Protein AF-A0A4P0Y0C9-F1 (afdb_monomer)

Solvent-accessible surface area (backbone atoms only — not comparable to full-atom values): 6026 Å² total; per-residue (Å²): 85,63,81,40,87,65,65,72,47,79,76,45,78,48,77,49,77,54,90,99,49,82,67,48,73,51,75,43,64,47,52,91,55,83,82,78,49,63,81,45,45,50,78,22,52,35,72,49,73,45,64,52,79,70,59,90,62,90,89,53,88,72,65,55,70,76,42,78,47,76,49,63,34,86,75,85,82,89,82,72,62,91,91,58,77,84,81,81,128

Sequence (89 aa):
MKGCEAGLDVLAFEGDEALSQPFRYRIEFTSADHAISKEMMLMKAASLTLQAPVAQGFGINVQQPVRVIQGVVTGLKGSVPPGMKRTTR

Mean predicted aligned error: 7.69 Å

Organism: Klebsiella pneumoniae (NCBI:txid573)

Structure (mmCIF, N/CA/C/O backbone):
data_AF-A0A4P0Y0C9-F1
#
_entry.id   AF-A0A4P0Y0C9-F1
#
loop_
_atom_site.group_PDB
_atom_site.id
_atom_site.type_symbol
_atom_site.label_atom_id
_atom_site.label_alt_id
_atom_site.label_comp_id
_atom_site.label_asym_id
_atom_site.label_entity_id
_atom_site.label_seq_id
_atom_site.pdbx_PDB_ins_code
_atom_site.Cartn_x
_atom_site.Cartn_y
_atom_site.Cartn_z
_atom_site.occupancy
_atom_site.B_iso_or_equiv
_atom_site.auth_seq_id
_atom_site.auth_comp_id
_atom_site.auth_asym_id
_atom_site.auth_atom_id
_atom_site.pdbx_PDB_model_num
ATOM 1 N N . MET A 1 1 ? 2.788 -6.725 6.427 1.00 78.88 1 MET A N 1
ATOM 2 C CA . MET A 1 1 ? 2.502 -5.550 7.296 1.00 78.88 1 MET A CA 1
ATOM 3 C C . MET A 1 1 ? 2.869 -5.918 8.723 1.00 78.88 1 MET A C 1
ATOM 5 O O . MET A 1 1 ? 2.780 -7.094 9.045 1.00 78.88 1 MET A O 1
ATOM 9 N N . LYS A 1 2 ? 3.303 -4.984 9.583 1.00 79.75 2 LYS A N 1
ATOM 10 C CA . LYS A 1 2 ? 3.698 -5.372 10.950 1.00 79.75 2 LYS A CA 1
ATOM 11 C C . LYS A 1 2 ? 2.475 -5.875 11.730 1.00 79.75 2 LYS A C 1
ATOM 13 O O . LYS A 1 2 ? 1.582 -5.085 12.020 1.00 79.75 2 LYS A O 1
ATOM 18 N N . GLY A 1 3 ? 2.468 -7.158 12.096 1.00 77.25 3 GLY A N 1
ATOM 19 C CA . GLY A 1 3 ? 1.375 -7.794 12.841 1.00 77.25 3 GLY A CA 1
ATOM 20 C C . GLY A 1 3 ? 0.263 -8.406 11.981 1.00 77.25 3 GLY A C 1
ATOM 21 O O . GLY A 1 3 ? -0.746 -8.822 12.539 1.00 77.25 3 GLY A O 1
ATOM 22 N N . CYS A 1 4 ? 0.438 -8.472 10.657 1.00 85.38 4 CYS A N 1
ATOM 23 C CA . CYS A 1 4 ? -0.416 -9.260 9.771 1.00 85.38 4 CYS A CA 1
ATOM 24 C C . CYS A 1 4 ? 0.450 -10.252 8.991 1.00 85.38 4 CYS A C 1
ATOM 26 O O . CYS A 1 4 ? 1.252 -9.837 8.150 1.00 85.38 4 CYS A O 1
ATOM 28 N N . GLU A 1 5 ? 0.232 -11.539 9.256 1.00 89.44 5 GLU A N 1
ATOM 29 C CA . GLU A 1 5 ? 0.956 -12.668 8.653 1.00 89.44 5 GLU A CA 1
ATOM 30 C C . GLU A 1 5 ? 0.276 -13.212 7.384 1.00 89.44 5 GLU A C 1
ATOM 32 O O . GLU A 1 5 ? 0.799 -14.113 6.733 1.00 89.44 5 GLU A O 1
ATOM 37 N N . ALA A 1 6 ? -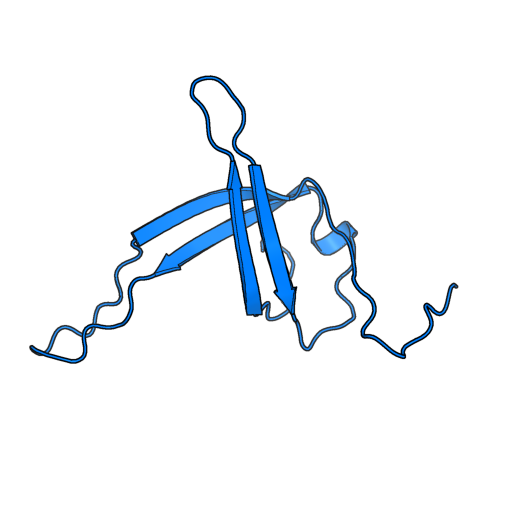0.888 -12.670 7.008 1.00 90.62 6 ALA A N 1
ATOM 38 C CA . ALA A 1 6 ? -1.569 -13.057 5.780 1.00 90.62 6 ALA A CA 1
ATOM 39 C C . ALA A 1 6 ? -0.706 -12.748 4.544 1.00 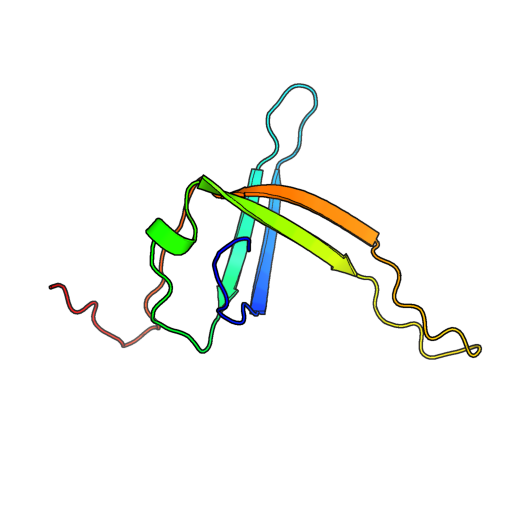90.62 6 ALA A C 1
ATOM 41 O O . ALA A 1 6 ? -0.173 -11.643 4.401 1.00 90.62 6 ALA A O 1
ATOM 42 N N . GLY A 1 7 ? -0.616 -13.708 3.620 1.00 92.38 7 GLY A N 1
ATOM 43 C CA . GLY A 1 7 ? 0.001 -13.492 2.313 1.00 92.38 7 GLY A CA 1
ATOM 44 C C . GLY A 1 7 ? -0.864 -12.551 1.477 1.00 92.38 7 GLY A C 1
ATOM 45 O O . GLY A 1 7 ? -2.002 -12.899 1.160 1.00 92.38 7 GLY A O 1
ATOM 46 N N . LEU A 1 8 ? -0.350 -11.362 1.155 1.00 93.19 8 LEU A N 1
ATOM 47 C CA . LEU A 1 8 ? -1.056 -10.351 0.365 1.00 93.19 8 LEU A CA 1
ATOM 48 C C . LEU A 1 8 ? -0.452 -10.286 -1.036 1.00 93.19 8 LEU A C 1
ATOM 50 O O . LEU A 1 8 ? 0.744 -10.025 -1.169 1.00 93.19 8 LEU A O 1
ATOM 54 N N . ASP A 1 9 ? -1.280 -10.471 -2.056 1.00 93.25 9 ASP A N 1
ATOM 55 C CA . ASP A 1 9 ? -0.891 -10.323 -3.456 1.00 93.25 9 ASP A CA 1
ATOM 56 C C . ASP A 1 9 ? -1.466 -9.028 -4.033 1.00 93.25 9 ASP A C 1
ATOM 58 O O . ASP A 1 9 ? -2.675 -8.800 -3.967 1.00 93.25 9 ASP A O 1
ATOM 62 N N . VAL A 1 10 ? -0.606 -8.151 -4.552 1.00 93.69 10 VAL A N 1
ATOM 63 C CA . VAL A 1 10 ? -0.990 -6.803 -4.996 1.00 93.69 10 VAL A CA 1
ATOM 64 C C . VAL A 1 10 ? -1.609 -6.871 -6.390 1.00 93.69 10 VAL A C 1
ATOM 66 O O . VAL A 1 10 ? -0.956 -7.270 -7.346 1.00 93.69 10 VAL A O 1
ATOM 69 N N . LEU A 1 11 ? -2.852 -6.405 -6.516 1.00 94.12 11 LEU A N 1
ATOM 70 C CA . LEU A 1 11 ? -3.564 -6.308 -7.793 1.00 94.12 11 LEU A CA 1
ATOM 71 C C . LEU A 1 11 ? -3.388 -4.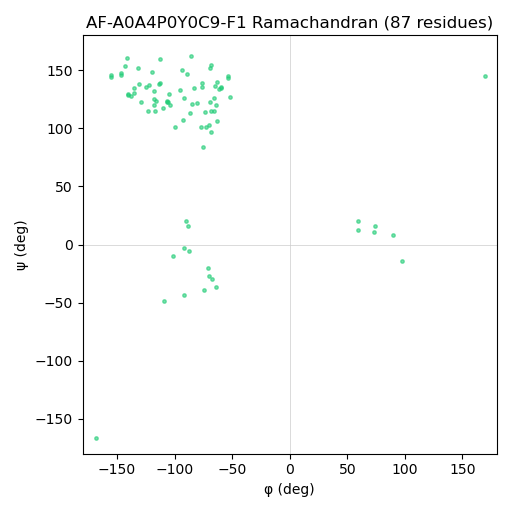947 -8.463 1.00 94.12 11 LEU A C 1
ATOM 73 O O . LEU A 1 11 ? -3.221 -4.859 -9.676 1.00 94.12 11 LEU A O 1
ATOM 77 N N . ALA A 1 12 ? -3.478 -3.879 -7.672 1.00 94.06 12 ALA A N 1
ATOM 78 C CA . ALA A 1 12 ? -3.396 -2.515 -8.166 1.00 94.06 12 ALA A CA 1
ATOM 79 C C . ALA A 1 12 ? -2.732 -1.609 -7.134 1.00 94.06 12 ALA A C 1
ATOM 81 O O . ALA A 1 12 ? -2.889 -1.782 -5.921 1.00 94.06 12 ALA A O 1
ATOM 82 N N . PHE A 1 13 ? -2.010 -0.615 -7.637 1.00 94.25 13 PHE A N 1
ATOM 83 C CA . PHE A 1 13 ? -1.296 0.366 -6.839 1.00 94.25 13 PHE A CA 1
ATOM 84 C C . PHE A 1 13 ? -1.426 1.747 -7.479 1.00 94.25 13 PHE A C 1
ATOM 86 O O . PHE A 1 13 ? -1.139 1.919 -8.661 1.00 94.25 13 PHE A O 1
ATOM 93 N N . GLU A 1 14 ? -1.839 2.723 -6.679 1.00 96.88 14 GLU A N 1
ATOM 94 C CA . GLU A 1 14 ? -1.987 4.121 -7.074 1.00 96.88 14 GLU A CA 1
ATOM 95 C C . GLU A 1 14 ? -1.388 5.015 -5.985 1.00 96.88 14 GLU A C 1
ATOM 97 O O . GLU A 1 14 ? -1.621 4.784 -4.793 1.00 96.88 14 GLU A O 1
ATOM 102 N N . GLY A 1 15 ? -0.607 6.018 -6.386 1.00 96.50 15 GLY A N 1
ATOM 103 C CA . GLY A 1 15 ? 0.042 6.966 -5.485 1.00 96.50 15 GLY A CA 1
ATOM 104 C C . GLY A 1 15 ? -0.313 8.404 -5.829 1.00 96.50 15 GLY A C 1
ATOM 105 O O . GLY A 1 15 ? -0.277 8.787 -6.994 1.00 96.50 15 GLY A O 1
ATOM 106 N N . ASP A 1 16 ? -0.625 9.182 -4.800 1.00 97.62 16 ASP A N 1
ATOM 107 C CA . ASP A 1 16 ? -0.830 10.625 -4.859 1.00 97.62 16 ASP A CA 1
ATOM 108 C C . ASP A 1 16 ? 0.234 11.294 -3.979 1.00 97.62 16 ASP A C 1
ATOM 110 O O . ASP A 1 16 ? 0.311 11.045 -2.769 1.00 97.62 16 ASP A O 1
ATOM 114 N N . GLU A 1 17 ? 1.113 12.067 -4.614 1.00 96.75 17 GLU A N 1
ATOM 115 C CA . GLU A 1 17 ? 2.268 12.710 -3.995 1.00 96.75 17 GLU A CA 1
ATOM 116 C C . GLU A 1 17 ? 2.397 14.141 -4.523 1.00 96.75 17 GLU A C 1
ATOM 118 O O . GLU A 1 17 ? 2.465 14.372 -5.731 1.00 96.75 17 GLU A O 1
ATOM 123 N N . ALA A 1 18 ? 2.494 15.104 -3.609 1.00 97.31 18 ALA A N 1
ATOM 124 C CA . ALA A 1 18 ? 2.737 16.504 -3.928 1.00 97.31 18 ALA A CA 1
ATOM 125 C C . ALA A 1 18 ? 3.651 17.143 -2.877 1.00 97.31 18 ALA A C 1
ATOM 127 O O . ALA A 1 18 ? 3.696 16.724 -1.718 1.00 97.31 18 ALA A O 1
ATOM 128 N N . LEU A 1 19 ? 4.387 18.182 -3.279 1.00 97.50 19 LEU A N 1
ATOM 129 C CA . LEU A 1 19 ? 5.249 18.921 -2.357 1.00 97.50 19 LEU A CA 1
ATOM 130 C C . LEU A 1 19 ? 4.423 19.520 -1.214 1.00 97.50 19 LEU A C 1
ATOM 132 O O . LEU A 1 19 ? 3.366 20.108 -1.439 1.00 97.50 19 LEU A O 1
ATOM 136 N N . SER A 1 20 ? 4.933 19.381 0.011 1.00 96.81 20 SER A N 1
ATOM 137 C CA . SER A 1 20 ? 4.296 19.885 1.236 1.00 96.81 20 SER A CA 1
ATOM 138 C C . SER A 1 20 ? 2.897 19.315 1.516 1.00 96.81 20 SER A C 1
ATOM 140 O O . SER A 1 20 ? 2.147 19.899 2.297 1.00 96.81 20 SER A O 1
ATOM 142 N N . GLN A 1 21 ? 2.548 18.170 0.922 1.00 97.50 21 GLN A N 1
ATOM 143 C CA . GLN A 1 21 ? 1.332 17.422 1.234 1.00 97.50 21 GLN A CA 1
ATOM 144 C C . GLN A 1 21 ? 1.688 16.016 1.734 1.00 97.50 21 GLN A C 1
ATOM 146 O O . GLN A 1 21 ? 2.697 15.448 1.306 1.00 97.50 21 GLN A O 1
ATOM 151 N N . PRO A 1 22 ? 0.888 15.421 2.635 1.00 95.44 22 PRO A N 1
ATOM 152 C CA . PRO A 1 22 ? 1.034 14.010 2.961 1.00 95.44 22 PRO A CA 1
ATOM 153 C C . PRO A 1 22 ? 0.838 13.152 1.708 1.00 95.44 22 PRO A C 1
ATOM 155 O O . PRO A 1 22 ? -0.123 13.350 0.968 1.00 95.44 22 PRO A O 1
ATOM 158 N N . PHE A 1 23 ? 1.709 12.170 1.497 1.00 95.69 23 PHE A N 1
ATOM 159 C CA . PHE A 1 23 ? 1.505 11.180 0.443 1.00 95.69 23 PHE A CA 1
ATOM 160 C C . PHE A 1 23 ? 0.322 10.264 0.781 1.00 95.69 23 PHE A C 1
ATOM 162 O O . PHE A 1 23 ? 0.047 9.972 1.952 1.00 95.69 23 PHE A O 1
ATOM 169 N N . ARG A 1 24 ? -0.340 9.732 -0.246 1.00 96.62 24 ARG A N 1
ATOM 170 C CA . ARG A 1 24 ? -1.367 8.699 -0.093 1.00 96.62 24 ARG A CA 1
ATOM 171 C C . ARG A 1 24 ? -1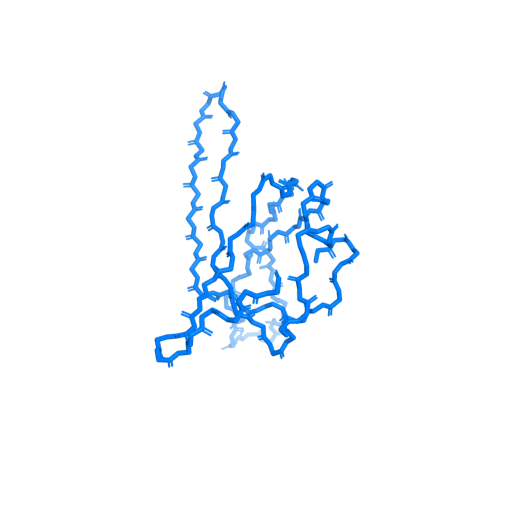.165 7.603 -1.123 1.00 96.62 24 ARG A C 1
ATOM 173 O O . ARG A 1 24 ? -1.103 7.875 -2.313 1.00 96.62 24 ARG A O 1
ATOM 180 N N . TYR A 1 25 ? -1.167 6.357 -0.661 1.00 96.75 25 TYR A N 1
ATOM 181 C CA . TYR A 1 25 ? -1.150 5.194 -1.541 1.00 96.75 25 TYR A CA 1
ATOM 182 C C . TYR A 1 25 ? -2.400 4.350 -1.349 1.00 96.75 25 TYR A C 1
ATOM 184 O O . TYR A 1 25 ? -2.776 4.024 -0.219 1.00 96.75 25 TYR A O 1
ATOM 192 N N . ARG A 1 26 ? -3.032 3.980 -2.462 1.00 96.94 26 ARG A N 1
ATOM 193 C CA . ARG A 1 26 ? -4.120 3.008 -2.506 1.00 96.94 26 ARG A CA 1
ATOM 194 C C . ARG A 1 26 ? -3.567 1.704 -3.058 1.00 96.94 26 ARG A C 1
ATOM 196 O O . ARG A 1 26 ? -3.057 1.666 -4.172 1.00 96.94 26 ARG A O 1
ATOM 203 N N . ILE A 1 27 ? -3.670 0.649 -2.259 1.00 95.75 27 ILE A N 1
ATOM 204 C CA . ILE A 1 27 ? -3.224 -0.694 -2.624 1.00 95.75 27 ILE A CA 1
ATOM 205 C C . ILE A 1 27 ? -4.453 -1.591 -2.614 1.00 95.75 27 ILE A C 1
ATOM 207 O O . ILE A 1 27 ? -5.118 -1.724 -1.585 1.00 95.75 27 ILE A O 1
ATOM 211 N N . GLU A 1 28 ? -4.761 -2.188 -3.758 1.00 95.75 28 GLU A N 1
ATOM 212 C CA . GLU A 1 28 ? -5.703 -3.298 -3.841 1.00 95.75 28 GLU A CA 1
ATOM 213 C C . GLU A 1 28 ? -4.916 -4.597 -3.813 1.00 95.75 28 GLU A C 1
ATOM 215 O O . GLU A 1 28 ? -3.920 -4.740 -4.521 1.00 95.75 28 GLU A O 1
ATOM 220 N N . PHE A 1 29 ? -5.357 -5.540 -2.991 1.00 94.12 29 PHE A N 1
ATOM 221 C CA . PHE A 1 29 ? -4.703 -6.828 -2.859 1.00 94.12 29 PHE A CA 1
ATOM 222 C C . PHE A 1 29 ? -5.729 -7.944 -2.698 1.00 94.12 29 PHE A C 1
ATOM 224 O O . PHE A 1 29 ? -6.875 -7.709 -2.302 1.00 94.12 29 PHE A O 1
ATOM 231 N N . THR A 1 30 ? -5.291 -9.165 -2.967 1.00 93.69 30 THR A N 1
ATOM 232 C CA . THR A 1 30 ? -6.002 -10.389 -2.599 1.00 93.69 30 THR A CA 1
ATOM 233 C C . THR A 1 30 ? -5.216 -11.151 -1.549 1.00 93.69 30 THR A C 1
ATOM 235 O O . THR A 1 30 ? -4.022 -10.928 -1.350 1.00 93.69 30 THR A O 1
ATOM 238 N N . SER A 1 31 ? -5.905 -12.029 -0.831 1.00 92.69 31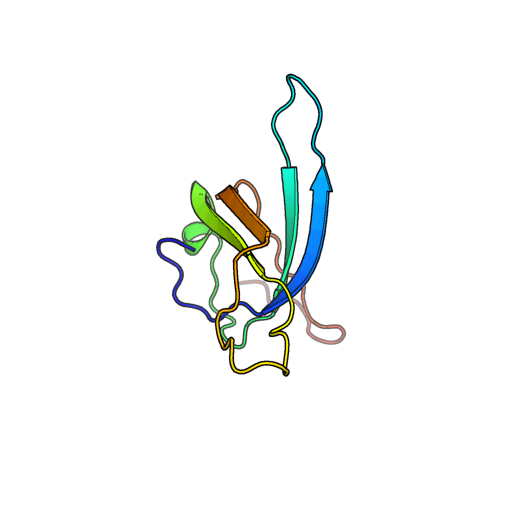 SER A N 1
ATOM 239 C CA . SER A 1 31 ? -5.278 -12.971 0.082 1.00 92.69 31 SER A CA 1
ATOM 240 C C . SER A 1 31 ? -6.079 -14.264 0.090 1.00 92.69 31 SER A C 1
ATOM 242 O O . SER A 1 31 ? -7.305 -14.234 -0.032 1.00 92.69 31 SER A O 1
ATOM 244 N N . ALA A 1 32 ? -5.382 -15.388 0.249 1.00 91.69 32 ALA A N 1
ATOM 245 C CA . ALA A 1 32 ? -6.014 -16.664 0.570 1.00 91.69 32 ALA A CA 1
ATOM 246 C C . ALA A 1 32 ? -6.550 -16.688 2.014 1.00 91.69 32 ALA A C 1
ATOM 248 O O . ALA A 1 32 ? -7.423 -17.491 2.336 1.00 91.69 32 ALA A O 1
ATOM 249 N N . ASP A 1 33 ? -6.043 -15.804 2.880 1.00 90.44 33 ASP A N 1
ATOM 250 C CA . ASP A 1 33 ? -6.551 -15.621 4.232 1.00 90.44 33 ASP A CA 1
ATOM 251 C C . ASP A 1 33 ? -7.712 -14.615 4.232 1.00 90.44 33 ASP A C 1
ATOM 253 O O . ASP A 1 33 ? -7.549 -13.419 3.975 1.00 90.44 33 ASP A O 1
ATOM 257 N N . HIS A 1 34 ? -8.911 -15.110 4.535 1.00 86.31 34 HIS A N 1
ATOM 258 C CA . HIS A 1 34 ? -10.121 -14.296 4.631 1.00 86.31 34 HIS A CA 1
ATOM 259 C C . HIS A 1 34 ? -10.336 -13.680 6.024 1.00 86.31 34 HIS A C 1
ATOM 261 O O . HIS A 1 34 ? -11.265 -12.890 6.197 1.00 86.31 34 HIS A O 1
ATOM 267 N N . ALA A 1 35 ? -9.501 -14.011 7.015 1.00 87.81 35 ALA A N 1
ATOM 268 C CA . ALA A 1 35 ? -9.607 -13.543 8.397 1.00 87.81 35 ALA A CA 1
ATOM 269 C C . ALA A 1 35 ? -8.827 -12.241 8.666 1.00 87.81 35 ALA A C 1
ATOM 271 O O . ALA A 1 35 ? -8.548 -11.904 9.818 1.00 87.81 35 ALA A O 1
ATOM 272 N N . ILE A 1 36 ? -8.510 -11.472 7.620 1.00 90.44 36 ILE A N 1
ATOM 273 C CA . ILE A 1 36 ? -7.854 -10.169 7.750 1.00 90.44 36 ILE A CA 1
ATOM 274 C C . ILE A 1 36 ? -8.829 -9.159 8.359 1.00 90.44 36 ILE A C 1
ATOM 276 O O . ILE A 1 36 ? -9.718 -8.620 7.691 1.00 90.44 36 ILE A O 1
ATOM 280 N N . SER A 1 37 ? -8.645 -8.879 9.645 1.00 90.62 37 SER A N 1
ATOM 281 C CA . SER A 1 37 ? -9.463 -7.912 10.369 1.00 90.62 37 SER A CA 1
ATOM 282 C C . SER A 1 37 ? -8.938 -6.480 10.205 1.00 90.62 37 SER A C 1
ATOM 284 O O . SER A 1 37 ? -7.783 -6.235 9.840 1.00 90.62 37 SER A O 1
ATOM 286 N N . LYS A 1 38 ? -9.785 -5.489 10.507 1.00 91.81 38 LYS A N 1
ATOM 287 C CA . LYS A 1 38 ? -9.367 -4.079 10.507 1.00 91.81 38 LYS A CA 1
ATOM 288 C C . LYS A 1 38 ? -8.313 -3.808 11.574 1.00 91.81 38 LYS A C 1
ATOM 290 O O . LYS A 1 38 ? -7.395 -3.038 11.327 1.00 91.81 38 LYS A O 1
ATOM 295 N N . GLU A 1 39 ? -8.418 -4.451 12.728 1.00 91.50 39 GLU A N 1
ATOM 296 C CA . GLU A 1 39 ? -7.531 -4.285 13.883 1.00 91.50 39 GLU A CA 1
ATOM 297 C C . GLU A 1 39 ? -6.114 -4.806 13.596 1.00 91.50 39 GLU A C 1
ATOM 299 O O . GLU A 1 39 ? -5.133 -4.274 14.124 1.00 91.50 39 GLU A O 1
ATOM 304 N N . MET A 1 40 ? -6.001 -5.814 12.723 1.00 92.31 40 MET A N 1
ATOM 305 C CA . MET A 1 40 ? -4.720 -6.337 12.241 1.00 92.31 40 MET A CA 1
ATOM 306 C C . MET A 1 40 ? -3.991 -5.361 11.312 1.00 92.31 40 MET A C 1
ATOM 308 O O . MET A 1 40 ? -2.767 -5.409 11.235 1.00 92.31 40 MET A O 1
ATOM 312 N N . MET A 1 41 ? -4.718 -4.480 10.616 1.00 93.25 41 MET A N 1
ATOM 313 C CA . MET A 1 41 ? -4.152 -3.620 9.570 1.00 93.25 41 MET A CA 1
ATOM 314 C C . MET A 1 41 ? -4.079 -2.146 9.966 1.00 93.25 41 MET A C 1
ATOM 316 O O . MET A 1 41 ? -3.044 -1.511 9.784 1.00 93.25 41 MET A O 1
ATOM 320 N N . LEU A 1 42 ? -5.170 -1.580 10.486 1.00 95.44 42 LEU A N 1
ATOM 321 C CA . LEU A 1 42 ? -5.286 -0.150 10.759 1.00 95.44 42 LEU A CA 1
ATOM 322 C C . LEU A 1 42 ? -4.274 0.304 11.808 1.00 95.44 42 LEU A C 1
ATOM 324 O O . LEU A 1 42 ? -4.024 -0.372 12.807 1.00 95.44 42 LEU A O 1
ATOM 328 N N . MET A 1 43 ? -3.706 1.486 11.572 1.00 95.94 43 MET A N 1
ATOM 329 C CA . MET A 1 43 ? -2.688 2.114 12.414 1.00 95.94 43 MET A CA 1
ATOM 330 C C . MET A 1 43 ? -1.415 1.271 12.586 1.00 95.94 43 MET A C 1
ATOM 332 O O . MET A 1 43 ? -0.574 1.580 13.431 1.00 95.94 43 MET A O 1
ATOM 336 N N . LYS A 1 44 ? -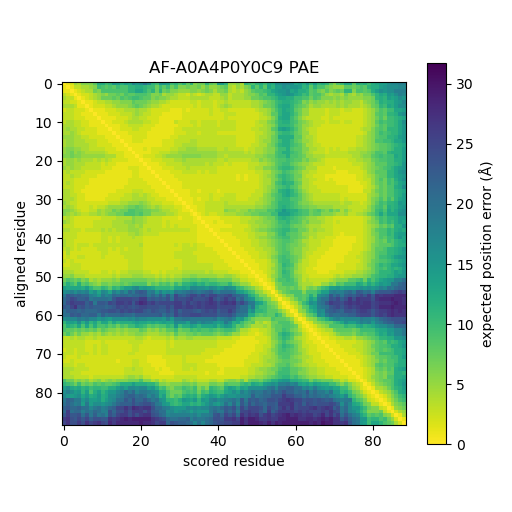1.235 0.218 11.780 1.00 95.75 44 LYS A N 1
ATOM 337 C CA . LYS A 1 44 ? 0.014 -0.537 11.720 1.00 95.75 44 LYS A CA 1
ATOM 338 C C . LYS A 1 44 ? 0.950 0.074 10.691 1.00 95.75 44 LYS A C 1
ATOM 340 O O . LYS A 1 44 ? 0.527 0.574 9.647 1.00 95.75 44 LYS A O 1
ATOM 345 N N . ALA A 1 45 ? 2.241 -0.014 10.990 1.00 96.25 45 ALA A N 1
ATOM 346 C CA . ALA A 1 45 ? 3.280 0.299 10.026 1.00 96.25 45 ALA A CA 1
ATOM 347 C C . ALA A 1 45 ? 3.238 -0.703 8.861 1.00 96.25 45 ALA A C 1
ATOM 349 O O . ALA A 1 45 ? 3.131 -1.923 9.056 1.00 96.25 45 ALA A O 1
ATOM 350 N N . ALA A 1 46 ? 3.361 -0.177 7.649 1.00 95.06 46 ALA A N 1
ATOM 351 C CA . ALA A 1 46 ? 3.382 -0.930 6.409 1.00 95.06 46 ALA A CA 1
ATOM 352 C C . ALA A 1 46 ? 4.552 -0.476 5.534 1.00 95.06 46 ALA A C 1
ATOM 354 O O . ALA A 1 46 ? 4.995 0.671 5.600 1.00 95.06 46 ALA A O 1
ATOM 355 N N . SER A 1 47 ? 5.031 -1.401 4.708 1.00 95.25 47 SER A N 1
ATOM 356 C CA . SER A 1 47 ? 6.029 -1.135 3.681 1.00 95.25 47 SER A CA 1
ATOM 357 C C . SER A 1 47 ? 5.540 -1.724 2.367 1.00 95.25 47 SER A C 1
ATOM 359 O O . SER A 1 47 ? 5.027 -2.844 2.360 1.00 95.25 47 SER A O 1
ATOM 361 N N . LEU A 1 48 ? 5.724 -0.987 1.278 1.00 93.81 48 LEU A N 1
ATOM 362 C CA . LEU A 1 48 ? 5.560 -1.469 -0.088 1.00 93.81 48 LEU A CA 1
ATOM 363 C C . LEU A 1 48 ? 6.907 -1.347 -0.795 1.00 93.81 48 LEU A C 1
ATOM 365 O O . LEU A 1 48 ? 7.489 -0.264 -0.845 1.00 93.81 48 LEU A O 1
ATOM 369 N N . THR A 1 49 ? 7.389 -2.454 -1.347 1.00 92.94 49 THR A N 1
ATOM 370 C CA . THR A 1 49 ? 8.640 -2.487 -2.104 1.00 92.94 49 THR A CA 1
ATOM 371 C C . THR A 1 49 ? 8.317 -2.708 -3.570 1.00 92.94 49 THR A C 1
ATOM 373 O O . THR A 1 49 ? 7.785 -3.751 -3.939 1.00 92.94 49 THR A O 1
ATOM 376 N N . LEU A 1 50 ? 8.658 -1.735 -4.408 1.00 91.00 50 LEU A N 1
ATOM 377 C CA . LEU A 1 50 ? 8.647 -1.892 -5.855 1.00 91.00 50 LEU A CA 1
ATOM 378 C C . LEU A 1 50 ? 9.975 -2.516 -6.261 1.00 91.00 50 LEU A C 1
ATOM 380 O O . LEU A 1 50 ? 11.036 -1.954 -5.986 1.00 91.00 50 LEU A O 1
ATOM 384 N N . GLN A 1 51 ? 9.921 -3.676 -6.900 1.00 87.81 51 GLN A N 1
ATOM 385 C CA . GLN A 1 51 ? 11.100 -4.381 -7.388 1.00 87.81 51 GLN A CA 1
ATOM 386 C C . GLN A 1 51 ? 11.096 -4.386 -8.912 1.00 87.81 51 GLN A C 1
ATOM 388 O O . GLN A 1 51 ? 10.051 -4.573 -9.534 1.00 87.81 51 GLN A O 1
ATOM 393 N N . ALA A 1 52 ? 12.267 -4.185 -9.515 1.00 82.56 52 ALA A N 1
ATOM 394 C CA . ALA A 1 52 ? 12.414 -4.376 -10.949 1.00 82.56 52 ALA A CA 1
ATOM 395 C C . ALA A 1 52 ? 12.276 -5.874 -11.279 1.00 82.56 52 ALA A C 1
ATOM 397 O O . ALA A 1 52 ? 12.569 -6.720 -10.423 1.00 82.56 52 ALA A O 1
ATOM 398 N N . PRO A 1 53 ? 11.865 -6.231 -12.506 1.00 76.62 53 PRO A N 1
ATOM 399 C CA . PRO A 1 53 ? 12.007 -7.595 -12.990 1.00 76.62 53 PRO A CA 1
ATOM 400 C C . PRO A 1 53 ? 13.461 -8.059 -12.862 1.00 76.62 53 PRO A C 1
ATOM 402 O O . PRO A 1 53 ? 14.393 -7.273 -13.046 1.00 76.62 53 PRO A O 1
ATOM 405 N N . VAL A 1 54 ? 13.663 -9.340 -12.560 1.00 73.81 54 VAL A N 1
ATOM 406 C CA . VAL A 1 54 ? 15.006 -9.928 -12.561 1.00 73.81 54 VAL A CA 1
ATOM 407 C C . VAL A 1 54 ? 15.543 -9.866 -13.989 1.00 73.81 54 VAL A C 1
ATOM 409 O O . VAL A 1 54 ? 14.941 -10.430 -14.903 1.00 73.81 54 VAL A O 1
ATOM 412 N N . ALA A 1 55 ? 16.670 -9.184 -14.196 1.00 67.44 55 ALA A N 1
ATOM 413 C CA . ALA A 1 55 ? 17.363 -9.217 -15.475 1.00 67.44 55 ALA A CA 1
ATOM 414 C C . ALA A 1 55 ? 17.937 -10.628 -15.679 1.00 67.44 55 ALA A C 1
ATOM 416 O O . ALA A 1 55 ? 18.993 -10.970 -15.153 1.00 67.44 55 ALA A O 1
ATOM 417 N N . GLN A 1 56 ? 17.223 -11.477 -16.418 1.00 59.12 56 GLN A N 1
ATOM 418 C CA . GLN A 1 56 ? 17.724 -12.789 -16.822 1.00 59.12 56 GLN A CA 1
ATOM 419 C C . GLN A 1 56 ? 18.752 -12.603 -17.946 1.00 59.12 56 GLN A C 1
ATOM 421 O O . GLN A 1 56 ? 18.434 -12.651 -19.129 1.00 59.12 56 GLN A O 1
ATOM 426 N N . GLY A 1 57 ? 19.996 -12.326 -17.562 1.00 59.88 57 GLY A N 1
ATOM 427 C CA . GLY A 1 57 ? 21.136 -12.177 -18.464 1.00 59.88 57 GLY A CA 1
ATOM 428 C C . GLY A 1 57 ? 22.351 -11.615 -17.725 1.00 59.88 57 GLY A C 1
ATOM 429 O O . GLY A 1 57 ? 22.197 -10.794 -16.830 1.00 59.88 57 GLY A O 1
ATOM 430 N N . PHE A 1 58 ? 23.559 -12.051 -18.095 1.00 59.06 58 PHE A N 1
ATOM 431 C CA . PHE A 1 58 ? 24.852 -11.585 -17.549 1.00 59.06 58 PHE A CA 1
ATOM 432 C C . PHE A 1 58 ? 25.252 -12.046 -16.132 1.00 59.06 58 PHE A C 1
ATOM 434 O O . PHE A 1 58 ? 26.187 -11.498 -15.557 1.00 59.06 58 PHE A O 1
ATOM 441 N N . GLY A 1 59 ? 24.623 -13.083 -15.566 1.00 59.84 59 GLY A N 1
ATOM 442 C CA . GLY A 1 59 ? 25.083 -13.684 -14.299 1.00 59.84 59 GLY A CA 1
ATOM 443 C C . GLY A 1 59 ? 24.810 -12.842 -13.043 1.00 59.84 59 GLY A C 1
ATOM 444 O O . GLY A 1 59 ? 25.298 -13.172 -11.964 1.00 59.84 59 GLY A O 1
ATOM 445 N N . ILE A 1 60 ? 24.004 -11.783 -13.162 1.00 57.28 60 ILE A N 1
ATOM 446 C CA . ILE A 1 60 ? 23.605 -10.914 -12.052 1.00 57.28 60 ILE A CA 1
ATOM 447 C C . ILE A 1 60 ? 22.201 -11.336 -11.592 1.00 57.28 60 ILE A C 1
ATOM 449 O O . ILE A 1 60 ? 21.206 -10.982 -12.208 1.00 57.28 60 ILE A O 1
ATOM 453 N N . ASN A 1 61 ? 22.111 -12.097 -10.496 1.00 61.16 61 ASN A N 1
ATOM 454 C CA . ASN A 1 61 ? 20.836 -12.564 -9.915 1.00 61.16 61 ASN A CA 1
ATOM 455 C C . ASN A 1 61 ? 20.218 -11.580 -8.899 1.00 61.16 61 ASN A C 1
ATOM 457 O O . ASN A 1 61 ? 19.373 -11.960 -8.091 1.00 61.16 61 ASN A O 1
ATOM 461 N N . VAL A 1 62 ? 20.658 -10.320 -8.873 1.00 66.44 62 VAL A N 1
ATOM 462 C CA . VAL A 1 62 ? 20.247 -9.382 -7.821 1.00 66.44 62 VAL A CA 1
ATOM 463 C C . VAL A 1 62 ? 19.020 -8.597 -8.264 1.00 66.44 62 VAL A C 1
ATOM 465 O O . VAL A 1 62 ? 19.116 -7.685 -9.083 1.00 66.44 62 VAL A O 1
ATOM 468 N N . GLN A 1 63 ? 17.867 -8.919 -7.681 1.00 72.94 63 GLN A N 1
ATOM 469 C CA . GLN A 1 63 ? 16.668 -8.101 -7.813 1.00 72.94 63 GLN A CA 1
ATOM 470 C C . GLN A 1 63 ? 16.796 -6.872 -6.903 1.00 72.94 63 GLN A C 1
ATOM 472 O O . GLN A 1 63 ? 16.634 -6.963 -5.686 1.00 72.94 63 GLN A O 1
ATOM 477 N N . GLN A 1 64 ? 17.133 -5.718 -7.481 1.00 76.75 64 GLN A N 1
ATOM 478 C CA . GLN A 1 64 ? 17.266 -4.481 -6.712 1.00 76.75 64 GLN A CA 1
ATOM 479 C C . GLN A 1 64 ? 15.894 -3.816 -6.507 1.00 76.75 64 GLN A C 1
ATOM 481 O O . GLN A 1 64 ? 15.106 -3.720 -7.457 1.00 76.75 64 GLN A O 1
ATOM 486 N N . PRO A 1 65 ? 15.579 -3.353 -5.282 1.00 85.12 65 PRO A N 1
ATOM 487 C CA . PRO A 1 65 ? 14.383 -2.564 -5.047 1.00 85.12 65 PRO A CA 1
ATOM 488 C C . PRO A 1 65 ? 14.505 -1.224 -5.778 1.00 85.12 65 PRO A C 1
ATOM 490 O O . PRO A 1 65 ? 15.462 -0.480 -5.588 1.00 85.12 65 PRO A O 1
ATOM 493 N N . VAL A 1 66 ? 13.507 -0.914 -6.597 1.00 90.56 66 VAL A N 1
ATOM 494 C CA . VAL A 1 66 ? 13.377 0.369 -7.297 1.00 90.56 66 VAL A CA 1
ATOM 495 C C . VAL A 1 66 ? 12.950 1.453 -6.316 1.00 90.56 66 VAL A C 1
ATOM 497 O O . VAL A 1 66 ? 13.420 2.585 -6.379 1.00 90.56 66 VAL A O 1
ATOM 500 N N . ARG A 1 67 ? 12.048 1.108 -5.391 1.00 92.00 67 ARG A N 1
ATOM 501 C CA . ARG A 1 67 ? 11.569 2.020 -4.351 1.00 92.00 67 ARG A CA 1
ATOM 502 C C . ARG A 1 67 ? 11.067 1.232 -3.153 1.00 92.00 67 ARG A C 1
ATOM 504 O O . ARG A 1 67 ? 10.434 0.191 -3.315 1.00 92.00 67 ARG A O 1
ATOM 511 N N . VAL A 1 68 ? 11.291 1.770 -1.960 1.00 94.25 68 VAL A N 1
ATOM 512 C CA . VAL A 1 68 ? 10.629 1.324 -0.733 1.00 94.25 68 VAL A CA 1
ATOM 513 C C . VAL A 1 68 ? 9.793 2.483 -0.213 1.00 94.25 68 VAL A C 1
ATOM 515 O O . VAL A 1 68 ? 10.305 3.578 0.004 1.00 94.25 68 VAL A O 1
ATOM 518 N N . ILE A 1 69 ? 8.500 2.245 -0.041 1.00 94.94 69 ILE A N 1
ATOM 519 C CA . ILE A 1 69 ? 7.545 3.188 0.532 1.00 94.94 69 ILE A CA 1
ATOM 520 C C . ILE A 1 69 ? 7.210 2.690 1.929 1.00 94.94 69 ILE A C 1
ATOM 522 O O . ILE A 1 69 ? 6.730 1.570 2.079 1.00 94.94 69 ILE A O 1
ATOM 526 N N . GLN A 1 70 ? 7.431 3.523 2.941 1.00 95.94 70 GLN A N 1
ATOM 527 C CA . GLN A 1 70 ? 7.075 3.230 4.327 1.00 95.94 70 GLN A CA 1
ATOM 528 C C . GLN A 1 70 ? 5.970 4.175 4.789 1.00 95.94 70 GLN A C 1
ATOM 530 O O . GLN A 1 70 ? 6.004 5.368 4.498 1.00 95.94 70 GLN A O 1
ATOM 535 N N . GLY A 1 71 ? 4.991 3.649 5.520 1.00 95.88 71 GLY A N 1
ATOM 536 C CA . GLY A 1 71 ? 3.872 4.444 6.009 1.00 95.88 71 GLY A CA 1
ATOM 537 C C . GLY A 1 71 ? 3.032 3.718 7.049 1.00 95.88 71 GLY A C 1
ATOM 538 O O . GLY A 1 71 ? 3.424 2.681 7.588 1.00 95.88 71 GLY A O 1
ATOM 539 N N . VAL A 1 72 ? 1.856 4.274 7.326 1.00 97.12 72 VAL A N 1
ATOM 540 C CA . VAL A 1 72 ? 0.872 3.718 8.261 1.00 97.12 72 VAL A CA 1
ATOM 541 C C . VAL A 1 72 ? -0.440 3.503 7.521 1.00 97.12 72 VAL A C 1
ATOM 543 O O . VAL A 1 72 ? -0.865 4.354 6.741 1.00 97.12 72 VAL A O 1
ATOM 546 N N . VAL A 1 73 ? -1.095 2.369 7.763 1.00 96.56 73 VAL A N 1
ATOM 547 C CA . VAL A 1 73 ? -2.405 2.088 7.165 1.00 96.56 73 VAL A CA 1
ATOM 548 C C . VAL A 1 73 ? -3.472 2.937 7.852 1.00 96.56 73 VAL A C 1
ATOM 550 O O . VAL A 1 73 ? -3.779 2.737 9.027 1.00 96.56 73 VAL A O 1
ATOM 553 N N . THR A 1 74 ? -4.072 3.861 7.109 1.00 96.88 74 THR A N 1
ATOM 554 C CA . THR A 1 74 ? -5.121 4.764 7.614 1.00 96.88 74 THR A CA 1
ATOM 555 C C . THR A 1 74 ? -6.535 4.344 7.206 1.00 96.88 74 THR A C 1
ATOM 557 O O . THR A 1 74 ? -7.508 4.867 7.742 1.00 96.88 74 THR A O 1
ATOM 560 N N . GLY A 1 75 ? -6.680 3.368 6.303 1.00 95.94 75 GLY A N 1
ATOM 561 C CA . GLY A 1 75 ? -7.975 2.839 5.875 1.00 95.94 75 GLY A CA 1
ATOM 562 C C . GLY A 1 75 ? -7.887 1.406 5.349 1.00 95.94 75 GLY A C 1
ATOM 563 O O . GLY A 1 75 ? -6.903 1.029 4.720 1.00 95.94 75 GLY A O 1
ATOM 564 N N . LEU A 1 76 ? -8.937 0.616 5.594 1.00 94.81 76 LEU A N 1
ATOM 565 C CA . LEU A 1 76 ? -9.104 -0.739 5.064 1.00 94.81 76 LEU A CA 1
ATOM 566 C C . LEU A 1 76 ? -10.567 -0.957 4.665 1.00 94.81 76 LEU A C 1
ATOM 568 O O . LEU A 1 76 ? -11.485 -0.727 5.461 1.00 94.81 76 LEU A O 1
ATOM 572 N N . LYS A 1 77 ? -10.780 -1.442 3.440 1.00 93.5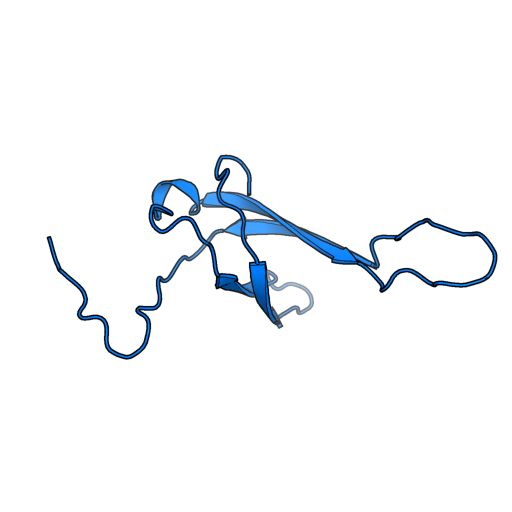6 77 LYS A N 1
ATOM 573 C CA . LYS A 1 77 ? -12.096 -1.807 2.914 1.00 93.56 77 LYS A CA 1
ATOM 574 C C . LYS A 1 77 ? -12.028 -3.213 2.326 1.00 93.56 77 LYS A C 1
ATOM 576 O O . LYS A 1 77 ? -11.251 -3.449 1.412 1.00 93.56 77 LYS A O 1
ATOM 581 N N . GLY A 1 78 ? -12.871 -4.114 2.826 1.00 88.56 78 GLY A N 1
ATOM 582 C CA . GLY A 1 78 ? -13.089 -5.409 2.187 1.00 88.56 78 GLY A CA 1
ATOM 583 C C . GLY A 1 78 ? -13.980 -5.255 0.957 1.00 88.56 78 GLY A C 1
ATOM 584 O O . GLY A 1 78 ? -14.991 -4.544 1.005 1.00 88.56 78 GLY A O 1
ATOM 585 N N . SER A 1 79 ? -13.612 -5.913 -0.137 1.00 77.19 79 SER A N 1
ATOM 586 C CA . SER A 1 79 ? -14.529 -6.198 -1.237 1.00 77.19 79 SER A CA 1
ATOM 587 C C . SER A 1 79 ? -15.134 -7.582 -1.022 1.00 77.19 79 SER A C 1
ATOM 589 O O . SER A 1 79 ? -14.540 -8.456 -0.393 1.00 77.19 79 SER A O 1
ATOM 591 N N . VAL A 1 80 ? -16.359 -7.765 -1.498 1.00 69.00 80 VAL A N 1
ATOM 592 C CA . VAL A 1 80 ? -16.995 -9.079 -1.521 1.00 69.00 80 VAL A CA 1
ATOM 593 C C . VAL A 1 80 ? -16.946 -9.538 -2.970 1.00 69.00 80 VAL A C 1
ATOM 595 O O . VAL A 1 80 ? -17.325 -8.742 -3.836 1.00 69.00 80 VAL A O 1
ATOM 598 N N . PRO A 1 81 ? -16.465 -10.760 -3.256 1.00 63.84 81 PRO A N 1
ATOM 599 C CA . PRO A 1 81 ? -16.455 -11.275 -4.614 1.00 63.84 81 PRO A CA 1
ATOM 600 C C . PRO A 1 81 ? -17.859 -11.189 -5.229 1.00 63.84 81 PRO A C 1
ATOM 602 O O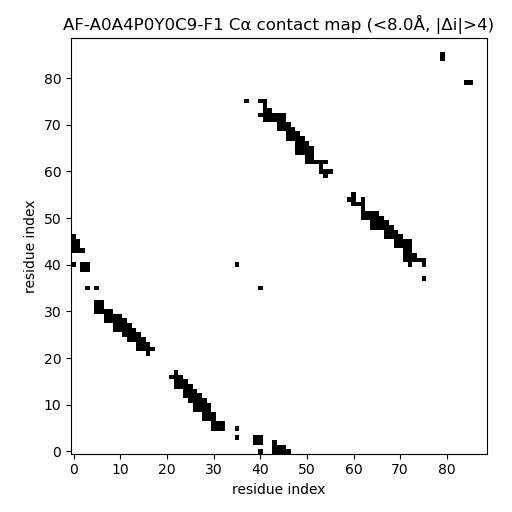 . PRO A 1 81 ? -18.847 -11.410 -4.515 1.00 63.84 81 PRO A O 1
ATOM 605 N N . PRO A 1 82 ? -17.977 -10.885 -6.532 1.00 60.09 82 PRO A N 1
ATOM 606 C CA . PRO A 1 82 ? -19.266 -10.899 -7.211 1.00 60.09 82 PRO A CA 1
ATOM 607 C C . PRO A 1 82 ? 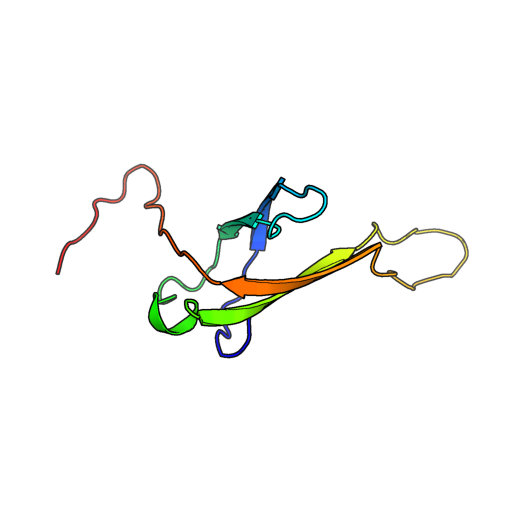-19.974 -12.242 -6.969 1.00 60.09 82 PRO A C 1
ATOM 609 O O . PRO A 1 82 ? -19.388 -13.298 -7.180 1.00 60.09 82 PRO A O 1
ATOM 612 N N . GLY A 1 83 ? -21.223 -12.207 -6.495 1.00 67.56 83 GLY A N 1
ATOM 613 C CA . GLY A 1 83 ? -22.030 -13.408 -6.223 1.00 67.56 83 GLY A CA 1
ATOM 614 C C . GLY A 1 83 ? -22.043 -13.893 -4.767 1.00 67.56 83 GLY A C 1
ATOM 615 O O . GLY A 1 83 ? -22.939 -14.652 -4.402 1.00 67.56 83 GLY A O 1
ATOM 616 N N . MET A 1 84 ? -21.144 -13.413 -3.901 1.00 61.22 84 MET A N 1
ATOM 617 C CA . MET A 1 84 ? -21.173 -13.734 -2.469 1.00 61.22 84 MET A CA 1
ATOM 618 C C . MET A 1 84 ? -21.997 -12.667 -1.722 1.00 61.22 84 MET A C 1
ATOM 620 O O . MET A 1 84 ? -21.750 -11.469 -1.857 1.00 61.22 84 MET A O 1
ATOM 624 N N . LYS A 1 85 ? -23.015 -13.051 -0.941 1.00 61.12 85 LYS A N 1
ATOM 625 C CA . LYS A 1 85 ? -23.742 -12.086 -0.093 1.00 61.12 85 LYS A CA 1
ATOM 626 C C . LYS A 1 85 ? -22.885 -11.756 1.132 1.00 61.12 85 LYS A C 1
ATOM 628 O O . LYS A 1 85 ? -22.288 -12.651 1.723 1.00 61.12 85 LYS A O 1
ATOM 633 N N . ARG A 1 86 ? -22.838 -10.482 1.543 1.00 59.12 86 ARG A N 1
ATOM 634 C CA . ARG A 1 86 ? -22.285 -10.111 2.857 1.00 59.12 86 ARG A CA 1
ATOM 635 C C . ARG A 1 86 ? -23.164 -10.748 3.927 1.00 59.12 86 ARG A C 1
ATOM 637 O O . ARG A 1 86 ? -24.276 -10.280 4.147 1.00 59.12 86 ARG A O 1
ATOM 644 N N . THR A 1 87 ? -22.677 -11.795 4.580 1.00 57.19 87 THR A N 1
ATOM 645 C CA . THR A 1 87 ? -23.279 -12.276 5.823 1.00 57.19 87 THR A CA 1
ATOM 646 C C . THR A 1 87 ? -22.924 -11.273 6.910 1.00 57.19 87 THR A C 1
ATOM 648 O O . THR A 1 87 ? -21.794 -11.227 7.388 1.00 57.19 87 THR A O 1
ATOM 651 N N . THR A 1 88 ? -23.874 -10.411 7.248 1.00 45.81 88 THR A N 1
ATOM 652 C CA . THR A 1 88 ? -23.826 -9.600 8.462 1.00 45.81 88 THR A CA 1
ATOM 653 C C . THR A 1 88 ? -24.002 -10.540 9.655 1.00 45.81 88 THR A C 1
ATOM 655 O O . THR A 1 88 ? -24.994 -11.265 9.721 1.00 45.81 88 THR A O 1
ATOM 658 N N . ARG A 1 89 ? -23.033 -10.549 10.570 1.00 45.69 89 ARG A N 1
ATOM 659 C CA . ARG A 1 89 ? -23.290 -10.840 11.982 1.00 45.69 89 ARG A CA 1
ATOM 660 C C . ARG A 1 89 ? -23.403 -9.516 12.716 1.00 45.69 89 ARG A C 1
ATOM 662 O O . ARG A 1 89 ? -22.675 -8.582 12.306 1.00 45.69 89 ARG A O 1
#

Nearest PDB structures (foldseek):
  4yu8-assembly1_A  TM=2.905E-01  e=6.137E+00  Homo sapiens

Radius of gyration: 16.38 Å; Cα contacts (8 Å, |Δi|>4): 114; chains: 1; bounding box: 49×36×32 Å

Foldseek 3Di:
DVQDPWDWAWDDKDWDDDPPDDIDMDTDTDTPDPPDDCVSAAQDKDKDWAWDPQPPDDPDRDTDTPDIDIDGHHDDDDDDPPPDDPPDD

Secondary structure (DSSP, 8-state):
-TT--S--EEEEEEEE--TTS--EEEEEEE-S-----HHHHTT-EEEEEEEPPP--STT-----EEEEEEEE---------TT------

pLDDT: mean 85.22, std 14.12, range [45.69, 97.62]